Protein AF-A0A2X3JZU2-F1 (afdb_monomer_lite)

Foldseek 3Di:
DDDDDDDDDDDQKDWDDPDPPDPDTHIDHPVGDDPPDDDPPDPPDD

Secondary structure (DSSP, 8-state):
---PPP-PPPP--EEE-SSTT-S--EEESTT---TT---TT-----

Radius of gyration: 14.53 Å; chains: 1; bounding box: 42×23×26 Å

Organism: Escherichia coli (NCBI:txid562)

Structure (mmCIF, N/CA/C/O backbone):
data_AF-A0A2X3JZU2-F1
#
_entry.id   AF-A0A2X3JZU2-F1
#
loop_
_atom_site.group_PDB
_atom_site.id
_atom_site.type_symbol
_atom_site.label_atom_id
_atom_site.label_alt_id
_atom_site.label_comp_id
_atom_site.label_asym_id
_atom_site.label_entity_id
_atom_site.label_seq_id
_atom_site.pdbx_PDB_ins_code
_atom_site.Cartn_x
_atom_site.Cartn_y
_atom_site.Cartn_z
_atom_site.occupancy
_atom_site.B_iso_or_equiv
_atom_site.auth_seq_id
_atom_site.auth_comp_id
_atom_site.auth_asym_id
_atom_site.auth_atom_id
_atom_site.pdbx_PDB_model_num
ATOM 1 N N . MET A 1 1 ? 34.218 -16.404 0.815 1.00 66.81 1 MET A N 1
ATOM 2 C CA . MET A 1 1 ? 32.819 -15.994 1.060 1.00 66.81 1 MET A CA 1
ATOM 3 C C . MET A 1 1 ? 32.502 -14.901 0.055 1.00 66.81 1 MET A C 1
ATOM 5 O O . MET A 1 1 ? 33.279 -13.960 -0.019 1.00 66.81 1 MET A O 1
ATOM 9 N N . ALA A 1 2 ? 31.484 -15.069 -0.790 1.00 73.50 2 ALA A N 1
ATOM 10 C CA . ALA A 1 2 ? 31.127 -14.058 -1.786 1.00 73.50 2 ALA A CA 1
ATOM 11 C C . ALA A 1 2 ? 30.204 -13.012 -1.147 1.00 73.50 2 ALA A C 1
ATOM 13 O O . ALA A 1 2 ? 29.251 -13.379 -0.462 1.00 73.50 2 ALA A O 1
ATOM 14 N N . ASN A 1 3 ? 30.492 -11.731 -1.369 1.00 82.88 3 ASN A N 1
ATOM 15 C CA . ASN A 1 3 ? 29.613 -10.639 -0.969 1.00 82.88 3 ASN A CA 1
ATOM 16 C C . ASN A 1 3 ? 28.522 -10.492 -2.037 1.00 82.88 3 ASN A C 1
ATOM 18 O O . ASN A 1 3 ? 28.762 -9.895 -3.085 1.00 82.88 3 ASN A O 1
ATOM 22 N N . ILE A 1 4 ? 27.367 -11.120 -1.819 1.00 87.31 4 ILE A N 1
ATOM 23 C CA . ILE A 1 4 ? 26.222 -11.017 -2.729 1.00 87.31 4 ILE A CA 1
ATOM 24 C C . ILE A 1 4 ? 25.367 -9.839 -2.271 1.00 87.31 4 ILE A C 1
ATOM 26 O O . ILE A 1 4 ? 24.830 -9.851 -1.167 1.00 87.31 4 ILE A O 1
ATOM 30 N N . GLU A 1 5 ? 25.221 -8.842 -3.139 1.00 86.56 5 GLU A N 1
ATOM 31 C CA . GLU A 1 5 ? 24.299 -7.725 -2.946 1.00 86.56 5 GLU A CA 1
ATOM 32 C C . GLU A 1 5 ? 23.054 -7.939 -3.810 1.00 86.56 5 GLU A C 1
ATOM 34 O O . GLU A 1 5 ? 23.151 -8.032 -5.033 1.00 86.56 5 GLU A O 1
ATOM 39 N N . ILE A 1 6 ? 21.878 -7.999 -3.183 1.00 87.94 6 ILE A N 1
ATOM 40 C CA . ILE A 1 6 ? 20.591 -8.006 -3.887 1.00 87.94 6 ILE A CA 1
ATOM 41 C C . ILE A 1 6 ? 20.042 -6.583 -3.845 1.00 87.94 6 ILE A C 1
ATOM 43 O O . ILE A 1 6 ? 19.835 -6.024 -2.770 1.00 87.94 6 ILE A O 1
ATOM 47 N N . ARG A 1 7 ? 19.816 -5.993 -5.020 1.00 89.88 7 ARG A N 1
ATOM 48 C CA . ARG A 1 7 ? 19.243 -4.651 -5.169 1.00 89.88 7 ARG A CA 1
ATOM 49 C C . ARG A 1 7 ? 17.855 -4.778 -5.773 1.00 89.88 7 ARG A C 1
ATOM 51 O O . ARG A 1 7 ? 17.680 -5.459 -6.777 1.00 89.88 7 ARG A O 1
ATOM 58 N N . GLN A 1 8 ? 16.882 -4.133 -5.146 1.00 85.00 8 GLN A N 1
ATOM 59 C CA . GLN A 1 8 ? 15.534 -4.037 -5.683 1.00 85.00 8 GLN A CA 1
ATOM 60 C C . GLN A 1 8 ? 15.493 -2.943 -6.754 1.00 85.00 8 GLN A C 1
ATOM 62 O O . GLN A 1 8 ? 16.081 -1.8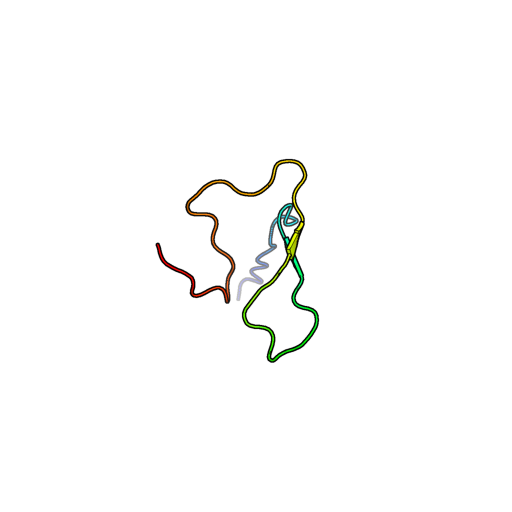76 -6.571 1.00 85.00 8 GLN A O 1
ATOM 67 N N . GLU A 1 9 ? 14.794 -3.195 -7.857 1.00 89.00 9 GLU A N 1
ATOM 68 C CA . GLU A 1 9 ? 14.440 -2.137 -8.803 1.00 89.00 9 GLU A CA 1
ATOM 69 C C . GLU A 1 9 ? 13.518 -1.111 -8.131 1.00 89.00 9 GLU A C 1
ATOM 71 O O . GLU A 1 9 ? 12.723 -1.453 -7.250 1.00 89.00 9 GLU A O 1
ATOM 76 N N . THR A 1 10 ? 13.619 0.156 -8.537 1.00 87.44 10 THR A N 1
ATOM 77 C CA . THR A 1 10 ? 12.782 1.225 -7.985 1.00 87.44 10 THR A CA 1
ATOM 78 C C . THR A 1 10 ? 11.301 0.907 -8.227 1.00 87.44 10 THR A C 1
ATOM 80 O O . THR A 1 10 ? 10.896 0.800 -9.386 1.00 87.44 10 THR A O 1
ATOM 83 N N . PRO A 1 11 ? 10.470 0.772 -7.175 1.00 86.06 11 PRO A N 1
ATOM 84 C CA . PRO A 1 11 ? 9.041 0.544 -7.345 1.00 86.06 11 PRO A CA 1
ATOM 85 C C . PRO A 1 11 ? 8.375 1.735 -8.031 1.00 86.06 11 PRO A C 1
ATOM 87 O O . PRO A 1 11 ? 8.678 2.885 -7.720 1.00 86.06 11 PRO A O 1
ATOM 90 N N . THR A 1 12 ? 7.426 1.456 -8.919 1.00 88.81 12 THR A N 1
ATOM 91 C CA . THR A 1 12 ? 6.589 2.476 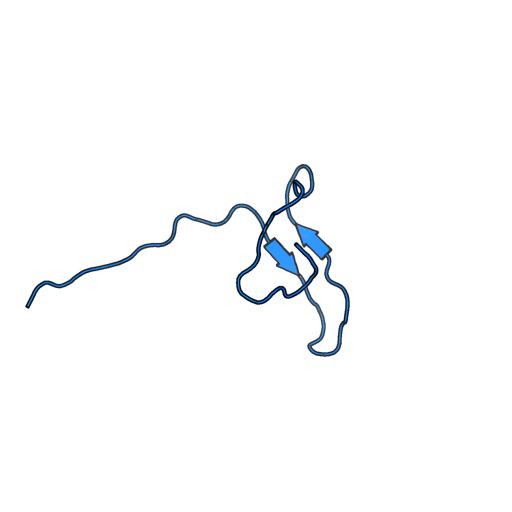-9.573 1.00 88.81 12 THR A CA 1
ATOM 92 C C . THR A 1 12 ? 5.155 2.501 -9.047 1.00 88.81 12 THR A C 1
ATOM 94 O O . THR A 1 12 ? 4.408 3.419 -9.362 1.00 88.81 12 THR A O 1
ATOM 97 N N . ALA A 1 13 ? 4.777 1.521 -8.222 1.00 93.19 13 ALA A N 1
ATOM 98 C CA . ALA A 1 13 ? 3.450 1.390 -7.642 1.00 93.19 13 ALA A CA 1
ATOM 99 C C . ALA A 1 13 ? 3.529 1.368 -6.115 1.00 93.19 13 ALA A C 1
ATOM 101 O O . ALA A 1 13 ? 4.299 0.597 -5.536 1.00 93.19 13 ALA A O 1
ATOM 102 N N . PHE A 1 14 ? 2.679 2.169 -5.477 1.00 93.50 14 PHE A N 1
ATOM 103 C CA . PHE A 1 14 ? 2.578 2.257 -4.024 1.00 93.50 14 PHE A CA 1
ATOM 104 C C . PHE A 1 14 ? 1.119 2.204 -3.581 1.00 93.50 14 PHE A C 1
ATOM 106 O O . PHE A 1 14 ? 0.199 2.485 -4.355 1.00 93.50 14 PHE A O 1
ATOM 113 N N . TYR A 1 15 ? 0.917 1.895 -2.307 1.00 94.00 15 TYR A N 1
ATOM 114 C CA . TYR A 1 15 ? -0.321 2.205 -1.615 1.00 94.00 15 TYR A CA 1
ATOM 115 C C . TYR A 1 15 ? 0.003 2.985 -0.341 1.00 94.00 15 TYR A C 1
ATOM 117 O O . TYR A 1 15 ? 1.067 2.807 0.252 1.00 94.00 15 TYR A O 1
ATOM 125 N N . ILE A 1 16 ? -0.903 3.867 0.065 1.00 94.38 16 ILE A N 1
ATOM 126 C CA . ILE A 1 16 ? -0.767 4.664 1.283 1.00 94.38 16 ILE A CA 1
ATOM 127 C C . ILE A 1 16 ? -1.899 4.286 2.230 1.00 94.38 16 ILE A C 1
ATOM 129 O O . ILE A 1 16 ? -3.078 4.397 1.881 1.00 94.38 16 ILE A O 1
ATOM 133 N N . LYS A 1 17 ? -1.514 3.856 3.430 1.00 95.25 17 LYS A N 1
ATOM 134 C CA 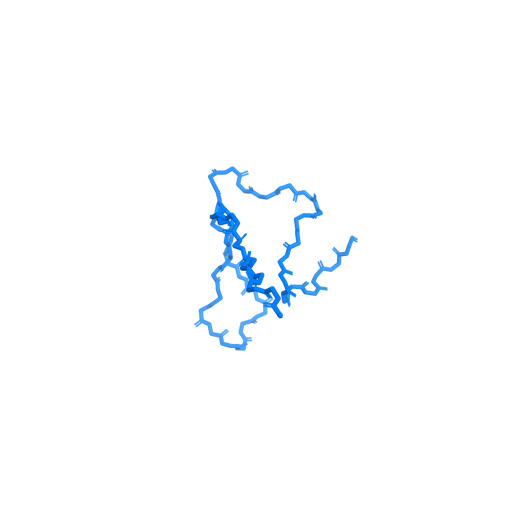. LYS A 1 17 ? -2.381 3.588 4.577 1.00 95.25 17 LYS A CA 1
ATOM 135 C C . LYS A 1 17 ? -2.070 4.640 5.642 1.00 95.25 17 LYS A C 1
ATOM 137 O O . LYS A 1 17 ? -0.901 4.824 5.968 1.00 95.25 17 LYS A O 1
ATOM 142 N N . VAL A 1 18 ? -3.073 5.379 6.117 1.00 96.00 18 VAL A N 1
ATOM 143 C CA . VAL A 1 18 ? -2.834 6.558 6.972 1.00 96.00 18 VAL A CA 1
ATOM 144 C C . VAL A 1 18 ? -2.697 6.153 8.434 1.00 96.00 18 VAL A C 1
ATOM 146 O O . VAL A 1 18 ? -1.864 6.703 9.151 1.00 96.00 18 VAL A O 1
ATOM 149 N N . HIS A 1 19 ? -3.493 5.181 8.866 1.00 96.56 19 HIS A N 1
ATOM 150 C CA . HIS A 1 19 ? -3.492 4.672 10.227 1.00 96.56 19 HIS A CA 1
ATOM 151 C C . HIS A 1 19 ? -3.399 3.145 10.239 1.00 96.56 19 HIS A C 1
ATOM 153 O O . HIS A 1 19 ? -3.975 2.475 9.385 1.00 96.56 19 HIS A O 1
ATOM 159 N N . ASP A 1 20 ? -2.732 2.565 11.239 1.00 92.69 20 ASP A N 1
ATOM 160 C CA . ASP A 1 20 ? -2.502 1.113 11.322 1.00 92.69 20 ASP A CA 1
ATOM 161 C C . ASP A 1 20 ? -3.801 0.295 11.339 1.00 92.69 20 ASP A C 1
ATOM 163 O O . ASP A 1 20 ? -3.847 -0.824 10.820 1.00 92.69 20 ASP A O 1
ATOM 167 N N . THR A 1 21 ? -4.876 0.871 11.884 1.00 95.12 21 THR A N 1
ATOM 168 C CA . THR A 1 21 ? -6.206 0.243 11.948 1.00 95.12 21 THR A CA 1
ATOM 169 C C . THR A 1 21 ? -7.053 0.448 10.698 1.00 95.12 21 THR A C 1
ATOM 171 O O . THR A 1 21 ? -8.169 -0.069 10.653 1.00 95.12 21 THR A O 1
ATOM 174 N N . ASP A 1 22 ? -6.579 1.196 9.700 1.00 93.88 22 ASP A N 1
ATOM 175 C CA . ASP A 1 22 ? -7.319 1.328 8.450 1.00 93.88 22 ASP A CA 1
ATOM 176 C C . ASP A 1 22 ? -7.478 -0.061 7.813 1.00 93.88 22 ASP A C 1
ATOM 178 O O . ASP A 1 22 ? -6.579 -0.906 7.824 1.00 93.88 22 ASP A O 1
ATOM 182 N N . ASN A 1 23 ? -8.647 -0.326 7.251 1.00 93.00 23 ASN A N 1
ATOM 183 C CA . ASN A 1 23 ? -8.916 -1.533 6.468 1.00 93.00 23 ASN A CA 1
ATOM 184 C C . ASN A 1 23 ? -8.910 -1.247 4.956 1.00 93.00 23 ASN A C 1
ATOM 186 O O . ASN A 1 23 ? -9.191 -2.136 4.156 1.00 93.00 23 ASN A O 1
ATOM 190 N N . VAL A 1 24 ? -8.579 -0.011 4.578 1.00 92.25 24 VAL A N 1
ATOM 191 C CA . VAL A 1 24 ? -8.486 0.490 3.205 1.00 92.25 24 VAL A CA 1
ATOM 192 C C . VAL A 1 24 ? -7.194 1.288 3.024 1.00 92.25 24 VAL A C 1
ATOM 194 O O . VAL A 1 24 ? -6.596 1.753 3.992 1.00 92.25 24 VAL A O 1
ATOM 197 N N . ALA A 1 25 ? -6.769 1.449 1.773 1.00 94.12 25 ALA A N 1
ATOM 198 C CA . ALA A 1 25 ? -5.613 2.248 1.387 1.00 94.12 25 ALA A CA 1
ATOM 199 C C . ALA A 1 25 ? -5.855 2.915 0.027 1.00 94.12 25 ALA A C 1
ATOM 201 O O . ALA A 1 25 ? -6.708 2.474 -0.747 1.00 94.12 25 ALA A O 1
ATOM 202 N N . ILE A 1 26 ? -5.085 3.960 -0.276 1.00 94.88 26 ILE A N 1
ATOM 203 C CA . ILE A 1 26 ? -5.127 4.650 -1.569 1.00 94.88 26 ILE A CA 1
ATOM 204 C C . ILE A 1 26 ? -3.979 4.170 -2.447 1.00 94.88 26 ILE A C 1
ATOM 206 O O . ILE A 1 26 ? -2.831 4.153 -2.014 1.00 94.88 26 ILE A O 1
ATOM 210 N N . ILE A 1 27 ? -4.291 3.820 -3.692 1.00 94.62 27 ILE A N 1
ATOM 211 C CA . ILE A 1 27 ? -3.297 3.474 -4.707 1.00 94.62 27 ILE A CA 1
ATOM 212 C C . ILE A 1 27 ? -2.650 4.738 -5.269 1.00 94.62 27 ILE A C 1
ATOM 214 O O . ILE A 1 27 ? -3.347 5.670 -5.670 1.00 94.62 27 ILE A O 1
ATOM 218 N N . VAL A 1 28 ? -1.322 4.723 -5.374 1.00 95.12 28 VAL A N 1
ATOM 219 C CA . VAL A 1 28 ? -0.532 5.747 -6.065 1.00 95.12 28 VAL A CA 1
ATOM 220 C C . VAL A 1 28 ? 0.190 5.088 -7.237 1.00 95.12 28 VAL A C 1
ATOM 222 O O . VAL A 1 28 ? 1.212 4.422 -7.066 1.00 95.12 28 VAL A O 1
ATOM 225 N N . 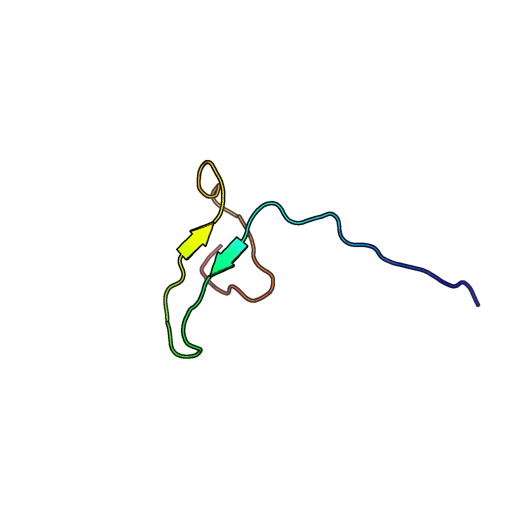ASN A 1 29 ? -0.406 5.235 -8.420 1.00 95.19 29 ASN A N 1
ATOM 226 C CA . ASN A 1 29 ? 0.139 4.842 -9.717 1.00 95.19 29 ASN A CA 1
ATOM 227 C C . ASN A 1 29 ? -0.620 5.604 -10.816 1.00 95.19 29 ASN A C 1
ATOM 229 O O . ASN A 1 29 ? -1.846 5.701 -10.736 1.00 95.19 29 ASN A O 1
ATOM 233 N N . ASP A 1 30 ? 0.073 6.082 -11.850 1.00 92.81 30 ASP A N 1
ATOM 234 C CA . ASP A 1 30 ? -0.475 7.011 -12.857 1.00 92.81 30 ASP A CA 1
ATOM 235 C C . ASP A 1 30 ? -1.790 6.553 -13.513 1.00 92.81 30 ASP A C 1
ATOM 237 O O . ASP A 1 30 ? -2.655 7.373 -13.804 1.00 92.81 30 ASP A O 1
ATOM 241 N N . ASN A 1 31 ? -1.965 5.243 -13.726 1.00 94.31 31 ASN A N 1
ATOM 242 C CA . ASN A 1 31 ? -3.134 4.667 -14.408 1.00 94.31 31 ASN A CA 1
ATOM 243 C C . ASN A 1 31 ? -3.883 3.629 -13.550 1.00 94.31 31 ASN A C 1
ATOM 245 O O . ASN A 1 31 ? -4.541 2.733 -14.081 1.00 94.31 31 ASN A O 1
ATOM 249 N N . GLY A 1 32 ? -3.746 3.702 -12.221 1.00 91.81 32 GLY A N 1
ATOM 250 C CA . GLY A 1 32 ? -4.254 2.664 -11.318 1.00 91.81 32 GLY A CA 1
ATOM 251 C C . GLY A 1 32 ? -3.502 1.337 -11.473 1.00 91.81 32 GLY A C 1
ATOM 252 O O . GLY A 1 32 ? -2.435 1.289 -12.076 1.00 91.81 32 GLY A O 1
ATOM 253 N N . LEU A 1 33 ? -4.016 0.244 -10.909 1.00 93.12 33 LEU A N 1
ATOM 254 C CA . LEU A 1 33 ? -3.327 -1.052 -10.929 1.00 93.12 33 LEU A CA 1
ATOM 255 C C . LEU A 1 33 ? -4.090 -2.086 -11.741 1.00 93.12 33 LEU A C 1
ATOM 257 O O . LEU A 1 33 ? -5.310 -2.200 -11.653 1.00 93.12 33 LEU A O 1
ATOM 261 N N . LYS A 1 34 ? -3.341 -2.894 -12.4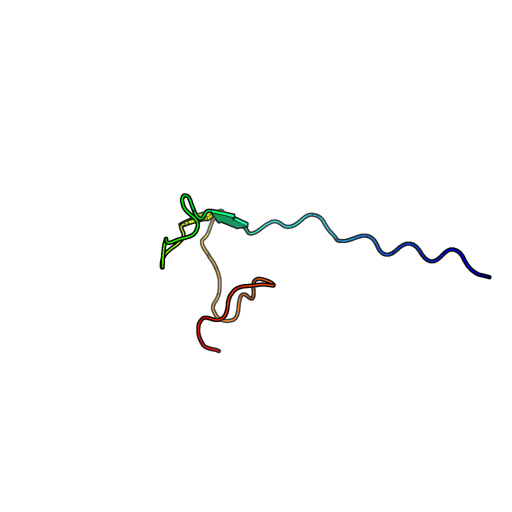93 1.00 92.75 34 LYS A N 1
ATOM 262 C CA . LYS A 1 34 ? -3.881 -4.091 -13.140 1.00 92.75 34 LYS A CA 1
ATOM 263 C C . LYS A 1 34 ? -4.250 -5.145 -12.091 1.00 92.75 34 LYS A C 1
ATOM 265 O O . LYS A 1 34 ? -3.594 -5.249 -11.050 1.00 92.75 34 LYS A O 1
ATOM 270 N N . ALA A 1 35 ? -5.249 -5.969 -12.402 1.00 90.06 35 ALA A N 1
ATOM 271 C CA . ALA A 1 35 ? -5.576 -7.146 -11.602 1.00 90.06 35 ALA A CA 1
ATOM 272 C C . ALA 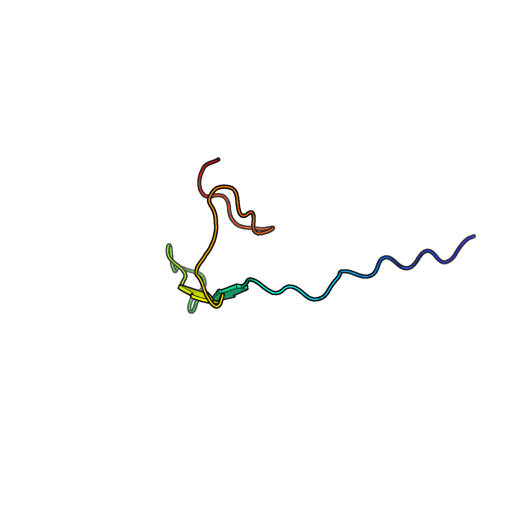A 1 35 ? -4.343 -8.053 -11.417 1.00 90.06 35 ALA A C 1
ATOM 274 O O . ALA A 1 35 ? -3.500 -8.167 -12.312 1.00 90.06 35 ALA A O 1
ATOM 275 N N . GLY A 1 36 ? -4.225 -8.665 -10.237 1.00 88.94 36 GLY A N 1
ATOM 276 C CA . GLY A 1 36 ? -3.075 -9.493 -9.864 1.00 88.94 36 GLY A CA 1
ATOM 277 C C . GLY A 1 36 ? -1.835 -8.712 -9.410 1.00 88.94 36 GLY A C 1
ATOM 278 O O . GLY A 1 36 ? -0.794 -9.323 -9.171 1.00 88.94 36 GLY A O 1
ATOM 279 N N . THR A 1 37 ? -1.913 -7.382 -9.271 1.00 90.75 37 THR A N 1
ATOM 280 C CA . THR A 1 37 ? -0.846 -6.615 -8.608 1.00 90.75 37 THR A CA 1
ATOM 281 C C . THR A 1 37 ? -0.732 -7.057 -7.152 1.00 90.75 37 THR A C 1
ATOM 283 O O . THR A 1 37 ? -1.718 -7.055 -6.419 1.00 90.75 37 THR A O 1
ATOM 286 N N . ARG A 1 38 ? 0.476 -7.447 -6.740 1.00 90.19 38 ARG A N 1
ATOM 287 C CA . ARG A 1 38 ? 0.772 -7.919 -5.387 1.00 90.19 38 ARG A CA 1
ATOM 288 C C . ARG A 1 38 ? 1.626 -6.900 -4.655 1.00 90.19 38 ARG A C 1
ATOM 290 O O . ARG A 1 38 ? 2.633 -6.448 -5.192 1.00 90.19 38 ARG A O 1
ATOM 297 N N . PHE A 1 39 ? 1.254 -6.621 -3.415 1.00 90.00 39 PHE A N 1
ATOM 298 C CA . PHE A 1 39 ? 2.110 -5.930 -2.461 1.00 90.00 39 PHE A CA 1
ATOM 299 C C . PHE A 1 39 ? 2.584 -6.927 -1.394 1.00 90.00 39 PHE A C 1
ATOM 301 O O . PHE A 1 39 ? 1.841 -7.865 -1.101 1.00 90.00 39 PHE A O 1
ATOM 308 N N . PRO A 1 40 ? 3.800 -6.772 -0.837 1.00 88.06 40 PRO A N 1
ATOM 309 C CA . PRO A 1 40 ? 4.414 -7.776 0.041 1.00 88.06 40 PRO A CA 1
ATOM 310 C C . PRO A 1 40 ? 3.581 -8.171 1.267 1.00 88.06 40 PRO A C 1
ATOM 312 O O . PRO A 1 40 ? 3.664 -9.307 1.724 1.00 88.06 40 PRO A O 1
ATOM 315 N N . ASP A 1 41 ? 2.787 -7.243 1.790 1.00 85.56 41 ASP A N 1
ATOM 316 C CA . ASP A 1 41 ? 1.981 -7.376 3.005 1.00 85.56 41 ASP A CA 1
ATOM 317 C C . ASP A 1 41 ? 0.468 -7.348 2.744 1.00 85.56 41 ASP A C 1
ATOM 319 O O . ASP A 1 41 ? -0.337 -7.526 3.661 1.00 85.56 41 ASP A O 1
ATOM 323 N N . TRP A 1 42 ? 0.063 -7.166 1.487 1.00 75.38 42 TRP A N 1
ATOM 324 C CA . TRP A 1 42 ? -1.340 -7.145 1.106 1.00 75.38 42 TRP A CA 1
ATOM 325 C C . TRP A 1 42 ? -1.891 -8.564 0.969 1.00 75.38 42 TRP A C 1
ATOM 327 O O . TRP A 1 42 ? -1.436 -9.358 0.146 1.00 75.38 42 TRP A O 1
ATOM 337 N N . THR A 1 43 ? -2.927 -8.867 1.747 1.00 67.69 43 THR A N 1
ATOM 338 C CA . THR A 1 43 ? -3.580 -10.186 1.794 1.00 67.69 43 THR A CA 1
ATOM 339 C C . THR A 1 43 ? -4.892 -10.254 1.004 1.00 67.69 43 THR A C 1
ATOM 341 O O . THR A 1 43 ? -5.575 -11.279 1.026 1.00 67.69 43 THR A O 1
ATOM 344 N N . GLY A 1 44 ? -5.271 -9.188 0.290 1.00 58.81 44 GLY A N 1
ATOM 345 C CA . GLY A 1 44 ? -6.533 -9.128 -0.449 1.00 58.81 44 GLY A CA 1
ATOM 346 C C . GLY A 1 44 ? -6.513 -9.962 -1.733 1.00 58.81 44 GLY A C 1
ATOM 347 O O . GLY A 1 44 ? -5.866 -9.559 -2.693 1.00 58.81 44 GLY A O 1
ATOM 348 N N . ILE A 1 45 ? -7.234 -11.095 -1.675 1.00 55.84 45 ILE A N 1
ATOM 349 C CA . ILE A 1 45 ? -7.767 -12.003 -2.719 1.00 55.84 45 ILE A CA 1
ATOM 350 C C . ILE A 1 45 ? -7.050 -12.051 -4.086 1.00 55.84 45 ILE A C 1
ATOM 352 O O . ILE A 1 45 ? -7.026 -11.074 -4.829 1.00 55.84 45 ILE A O 1
ATOM 356 N N . ASN A 1 46 ? -6.524 -13.246 -4.416 1.00 53.28 46 ASN A N 1
ATOM 357 C CA . ASN A 1 46 ? -6.040 -13.612 -5.759 1.00 53.28 46 ASN A CA 1
ATOM 358 C C . ASN A 1 46 ? -7.170 -13.608 -6.791 1.00 53.28 46 ASN A C 1
ATOM 360 O O . ASN A 1 46 ? -8.281 -14.057 -6.428 1.00 53.28 46 ASN A O 1
#

Sequence (46 aa):
MANIEIRQETPTAFYIKVHDTDNVAIIVNDNGLKAGTRFPDWTGIN

pLDDT: mean 87.27, std 10.64, range [53.28, 96.56]